Protein AF-A0A923TQL1-F1 (afdb_monomer)

Mean predicted aligned error: 12.41 Å

pLDDT: mean 71.66, std 21.03, range [26.45, 95.62]

Nearest PDB structures (foldseek):
  5ixg-assembly1_A  TM=9.077E-01  e=8.223E-11  Burkholderia cenocepacia PC184
  3hpe-assembly1_B  TM=8.497E-01  e=5.397E-07  Helicobacter pylori
  5w2x-assembly1_A  TM=5.994E-01  e=2.046E-07  Campylobacter jejuni
  5w39-assembly1_A  TM=5.313E-01  e=7.322E-08  Campylobacter jejuni
  1wub-assembly1_A  TM=7.803E-01  e=1.396E-05  Thermus thermophilus

Radius of gyration: 20.15 Å; Cα contacts (8 Å, |Δi|>4): 299; chains: 1; bounding box: 88×35×44 Å

Sequence (168 aa):
MRQTSKQIRAHRERPPTIYIRNLARCATVHDRPESAFTITGIRINTGDAKRTDGARSRDEHLRSDNFFNTAEFPEMVYKSTKFNFKGDDVESIEGTLTLLGVTKPVRLNVTSFKCAPHPCSKKPICGAMADATIKRDDYGMKFGVSGVSVEVKIVLGVEACPEQTQTR

Secondary structure (DSSP, 8-state):
-------------PPPEEEEE---S-----SSTT---EEE------S-TT--SSPPPHHHHHHSTTTT-TTT----EEEEEEEEEETTEEEEEEEEEEETTEEEE-PEEEEEEEEEE-TTT--EEEEEEEEEEEESGGGT--TTTTTS-SEEEEEEEEEEPPP-----

Structure (mmCIF, N/CA/C/O backbone):
data_AF-A0A923TQL1-F1
#
_entry.id   AF-A0A923TQL1-F1
#
loop_
_atom_site.group_PDB
_atom_site.id
_atom_site.type_symbol
_atom_site.label_atom_id
_atom_site.label_alt_id
_atom_site.label_comp_id
_atom_site.label_asym_id
_atom_site.label_entity_id
_atom_site.label_seq_id
_atom_site.pdbx_PDB_ins_code
_atom_site.Cartn_x
_atom_site.Cartn_y
_atom_site.Cartn_z
_atom_site.occupancy
_atom_site.B_iso_or_equiv
_atom_site.auth_seq_id
_atom_site.auth_comp_id
_atom_site.auth_asym_id
_atom_site.auth_atom_id
_atom_site.pdbx_PDB_model_num
ATOM 1 N N . MET A 1 1 ? 52.268 8.970 16.577 1.00 37.16 1 MET A N 1
ATOM 2 C CA . MET A 1 1 ? 51.559 8.948 15.277 1.00 37.16 1 MET A CA 1
ATOM 3 C C . MET A 1 1 ? 50.067 8.845 15.555 1.00 37.16 1 MET A C 1
ATOM 5 O O . MET A 1 1 ? 49.674 7.978 16.321 1.00 37.16 1 MET A O 1
ATOM 9 N N . ARG A 1 2 ? 49.269 9.800 15.063 1.00 33.53 2 ARG A N 1
ATOM 10 C CA . ARG A 1 2 ? 47.851 9.980 15.419 1.00 33.53 2 ARG A CA 1
ATOM 11 C C . ARG A 1 2 ? 46.943 9.112 14.538 1.00 33.53 2 ARG A C 1
ATOM 13 O O . ARG A 1 2 ? 47.060 9.155 13.319 1.00 33.53 2 ARG A O 1
ATOM 20 N N . GLN A 1 3 ? 46.024 8.380 15.165 1.00 38.06 3 GLN A N 1
ATOM 21 C CA . GLN A 1 3 ? 44.862 7.749 14.530 1.00 38.06 3 GLN A CA 1
ATOM 22 C C . GLN A 1 3 ? 43.908 8.828 13.995 1.00 38.06 3 GLN A C 1
ATOM 24 O O . GLN A 1 3 ? 43.584 9.752 14.733 1.00 38.06 3 GLN A O 1
ATOM 29 N N . THR A 1 4 ? 43.396 8.686 12.767 1.00 32.75 4 THR A N 1
ATOM 30 C CA . THR A 1 4 ? 42.079 9.241 12.394 1.00 32.75 4 THR A CA 1
ATOM 31 C C . THR A 1 4 ? 41.363 8.303 11.423 1.00 32.75 4 THR A C 1
ATOM 33 O O . THR A 1 4 ? 41.538 8.328 10.210 1.00 32.75 4 THR A O 1
ATOM 36 N N . SER A 1 5 ? 40.525 7.450 11.998 1.00 36.69 5 SER A N 1
ATOM 37 C CA . SER A 1 5 ? 39.461 6.702 11.340 1.00 36.69 5 SER A CA 1
ATOM 38 C C . SER A 1 5 ? 38.326 7.658 10.957 1.00 36.69 5 SER A C 1
ATOM 40 O O . SER A 1 5 ? 37.526 8.062 11.800 1.00 36.69 5 SER A O 1
ATOM 42 N N . LYS A 1 6 ? 38.243 8.027 9.675 1.00 33.94 6 LYS A N 1
ATOM 43 C CA . LYS A 1 6 ? 37.074 8.704 9.097 1.00 33.94 6 LYS A CA 1
ATOM 44 C C . LYS A 1 6 ? 36.055 7.630 8.712 1.00 33.94 6 LYS A C 1
ATOM 46 O O . LYS A 1 6 ? 36.136 7.039 7.640 1.00 33.94 6 LYS A O 1
ATOM 51 N N . GLN A 1 7 ? 35.125 7.336 9.620 1.00 32.94 7 GLN A N 1
ATOM 52 C CA . GLN A 1 7 ? 33.964 6.509 9.308 1.00 32.94 7 GLN A CA 1
ATOM 53 C C . GLN A 1 7 ? 33.121 7.196 8.230 1.00 32.94 7 GLN A C 1
ATOM 55 O O . GLN A 1 7 ? 32.612 8.302 8.418 1.00 32.94 7 GLN A O 1
ATOM 60 N N . ILE A 1 8 ? 32.977 6.514 7.098 1.00 30.09 8 ILE A N 1
ATOM 61 C CA . ILE A 1 8 ? 32.015 6.839 6.051 1.00 30.09 8 ILE A CA 1
ATOM 62 C C . ILE A 1 8 ? 30.630 6.565 6.639 1.00 30.09 8 ILE A C 1
ATOM 64 O O . ILE A 1 8 ? 30.250 5.428 6.909 1.00 30.09 8 ILE A O 1
ATOM 68 N N . ARG A 1 9 ? 29.904 7.647 6.911 1.00 26.45 9 ARG A N 1
ATOM 69 C CA . ARG A 1 9 ? 28.531 7.638 7.408 1.00 26.45 9 ARG A CA 1
ATOM 70 C C . ARG A 1 9 ? 27.651 7.007 6.326 1.00 26.45 9 ARG A C 1
ATOM 72 O O . ARG A 1 9 ? 27.414 7.624 5.292 1.00 26.45 9 ARG A O 1
ATOM 79 N N . ALA A 1 10 ? 27.192 5.778 6.551 1.00 27.50 10 ALA A N 1
ATOM 80 C CA . ALA A 1 10 ? 26.203 5.130 5.701 1.00 27.50 10 ALA A CA 1
ATOM 81 C C . ALA A 1 10 ? 24.914 5.968 5.708 1.00 27.50 10 ALA A C 1
ATOM 83 O O . ALA A 1 10 ? 24.167 5.981 6.690 1.00 27.50 10 ALA A O 1
ATOM 84 N N . HIS A 1 11 ? 24.657 6.691 4.618 1.00 30.11 11 HIS A N 1
ATOM 85 C CA . HIS A 1 11 ? 23.321 7.174 4.305 1.00 30.11 11 HIS A CA 1
ATOM 86 C C . HIS A 1 11 ? 22.447 5.936 4.068 1.00 30.11 11 HIS A C 1
ATOM 88 O O . HIS A 1 11 ? 22.463 5.353 2.992 1.00 30.11 11 HIS A O 1
ATOM 94 N N . ARG A 1 12 ? 21.709 5.495 5.096 1.00 31.28 12 ARG A N 1
ATOM 95 C CA . ARG A 1 12 ? 20.554 4.608 4.906 1.00 31.28 12 ARG A CA 1
ATOM 96 C C . ARG A 1 12 ? 19.544 5.385 4.067 1.00 31.28 12 ARG A C 1
ATOM 98 O O . ARG A 1 12 ? 18.819 6.228 4.599 1.00 31.28 12 ARG A O 1
ATOM 105 N N . GLU A 1 13 ? 19.546 5.147 2.763 1.00 34.19 13 GLU A N 1
ATOM 106 C CA . GLU A 1 13 ? 18.477 5.576 1.871 1.00 34.19 13 GLU A CA 1
ATOM 107 C C . GLU A 1 13 ? 17.162 5.040 2.442 1.00 34.19 13 GLU A C 1
ATOM 109 O O . GLU A 1 13 ? 16.976 3.835 2.609 1.00 34.19 13 GLU A O 1
ATOM 114 N N . ARG A 1 14 ? 16.268 5.945 2.852 1.00 40.22 14 ARG A N 1
ATOM 115 C CA . ARG A 1 14 ? 14.921 5.546 3.261 1.00 40.22 14 ARG A CA 1
ATOM 116 C C . ARG A 1 14 ? 14.234 4.977 2.017 1.00 40.22 14 ARG A C 1
ATOM 118 O O . ARG A 1 14 ? 14.317 5.624 0.971 1.00 40.22 14 ARG A O 1
ATOM 125 N N . PRO A 1 15 ? 13.563 3.816 2.104 1.00 36.41 15 PRO A N 1
ATOM 126 C CA . PRO A 1 15 ? 12.881 3.253 0.950 1.00 36.41 15 PRO A CA 1
ATOM 127 C C . PRO A 1 15 ? 11.882 4.276 0.391 1.00 36.41 15 PRO A C 1
ATOM 129 O O . PRO A 1 15 ? 11.255 5.012 1.171 1.00 36.41 15 PRO A O 1
ATOM 132 N N . PRO A 1 16 ? 11.724 4.356 -0.943 1.00 45.47 16 PRO A N 1
ATOM 133 C CA . PRO A 1 16 ? 10.728 5.231 -1.544 1.00 45.47 16 PRO A CA 1
ATOM 134 C C . PRO A 1 16 ? 9.359 4.910 -0.932 1.00 45.47 16 PRO A C 1
ATOM 136 O O . PRO A 1 16 ? 8.939 3.754 -0.882 1.00 45.47 16 PRO A O 1
ATOM 139 N N . THR A 1 17 ? 8.703 5.939 -0.392 1.00 42.94 17 THR A N 1
ATOM 140 C CA . THR A 1 17 ? 7.413 5.805 0.293 1.00 42.94 17 THR A CA 1
ATOM 141 C C . THR A 1 17 ? 6.295 6.200 -0.658 1.00 42.94 17 THR A C 1
ATOM 143 O O . THR A 1 17 ? 6.259 7.338 -1.125 1.00 42.94 17 THR A O 1
ATOM 146 N N . ILE A 1 18 ? 5.380 5.274 -0.935 1.00 49.72 18 ILE A N 1
ATOM 147 C CA . ILE A 1 18 ? 4.160 5.554 -1.696 1.00 49.72 18 ILE A CA 1
ATOM 148 C C . ILE A 1 18 ? 3.061 5.898 -0.696 1.00 49.72 18 ILE A C 1
ATOM 150 O O . ILE A 1 18 ? 2.749 5.103 0.191 1.00 49.72 18 ILE A O 1
ATOM 154 N N . TYR A 1 19 ? 2.476 7.084 -0.851 1.00 44.66 19 TYR A N 1
ATOM 155 C CA . TYR A 1 19 ? 1.337 7.523 -0.053 1.00 44.66 19 TYR A CA 1
ATOM 156 C C . TYR A 1 19 ? 0.036 7.240 -0.791 1.00 44.66 19 TYR A C 1
ATOM 158 O O . TYR A 1 19 ? -0.277 7.893 -1.787 1.00 44.66 19 TYR A O 1
ATOM 166 N N . ILE A 1 20 ? -0.761 6.322 -0.254 1.00 46.44 20 ILE A N 1
ATOM 167 C CA . ILE A 1 20 ? -2.130 6.099 -0.707 1.00 46.44 20 ILE A CA 1
ATOM 168 C C . ILE A 1 20 ? -3.043 6.826 0.280 1.00 46.44 20 ILE A C 1
ATOM 170 O O . ILE A 1 20 ? -3.307 6.349 1.384 1.00 46.44 20 ILE A O 1
ATOM 174 N N . ARG A 1 21 ? -3.494 8.027 -0.101 1.00 43.88 21 ARG A N 1
ATOM 175 C CA . ARG A 1 21 ? -4.592 8.715 0.590 1.00 43.88 21 ARG A CA 1
ATOM 176 C C . ARG A 1 21 ? -5.878 8.422 -0.154 1.00 43.88 21 ARG A C 1
ATOM 178 O O . ARG A 1 21 ? -6.068 8.923 -1.266 1.00 43.88 21 ARG A O 1
ATOM 185 N N . ASN A 1 22 ? -6.752 7.639 0.464 1.00 40.53 22 ASN A N 1
ATOM 186 C CA . ASN A 1 22 ? -8.104 7.516 -0.037 1.00 40.53 22 ASN A CA 1
ATOM 187 C C . ASN A 1 22 ? -8.879 8.789 0.351 1.00 40.53 22 ASN A C 1
ATOM 189 O O . ASN A 1 22 ? -9.061 9.063 1.530 1.00 40.53 22 ASN A O 1
ATOM 193 N N . LEU A 1 23 ? -9.285 9.589 -0.641 1.00 40.84 23 LEU A N 1
ATOM 194 C CA . LEU A 1 23 ? -10.226 10.709 -0.462 1.00 40.84 23 LEU A CA 1
ATOM 195 C C . LEU A 1 23 ? -11.672 10.271 -0.767 1.00 40.84 23 LEU A C 1
ATOM 197 O O . LEU A 1 23 ? -12.504 11.097 -1.145 1.00 40.84 23 LEU A O 1
ATOM 201 N N . ALA A 1 24 ? -11.973 8.972 -0.688 1.00 34.00 24 ALA A N 1
ATOM 202 C CA . ALA A 1 24 ? -13.317 8.477 -0.935 1.00 34.00 24 ALA A CA 1
ATOM 203 C C . ALA A 1 24 ? -14.295 8.971 0.138 1.00 34.00 24 ALA A C 1
ATOM 205 O O . ALA A 1 24 ? -14.032 8.932 1.339 1.00 34.00 24 ALA A O 1
ATOM 206 N N . ARG A 1 25 ? -15.461 9.407 -0.344 1.00 38.59 25 ARG A N 1
ATOM 207 C CA . ARG A 1 25 ? -16.679 9.593 0.443 1.00 38.59 25 ARG A CA 1
ATOM 208 C C . ARG A 1 25 ? -16.957 8.344 1.283 1.00 38.59 25 ARG A C 1
ATOM 210 O O . ARG A 1 25 ? -16.840 7.241 0.762 1.00 38.59 25 ARG A O 1
ATOM 217 N N . CYS A 1 26 ? -17.353 8.581 2.537 1.00 40.75 26 CYS A N 1
ATOM 218 C CA . CYS A 1 26 ? -17.887 7.646 3.532 1.00 40.75 26 CYS A CA 1
ATOM 219 C C . CYS A 1 26 ? -17.936 6.179 3.076 1.00 40.75 26 CYS A C 1
ATOM 221 O O . CYS A 1 26 ? -18.927 5.747 2.492 1.00 40.75 26 CYS A O 1
ATOM 223 N N . ALA A 1 27 ? -16.892 5.409 3.383 1.00 37.88 27 ALA A N 1
ATOM 224 C CA . ALA A 1 27 ? -17.014 3.959 3.373 1.00 37.88 27 ALA A CA 1
ATOM 225 C C . ALA A 1 27 ? -17.983 3.561 4.500 1.00 37.88 27 ALA A C 1
ATOM 227 O O . ALA A 1 27 ? -17.737 3.865 5.666 1.00 37.88 27 ALA A O 1
ATOM 228 N N . THR A 1 28 ? -19.106 2.939 4.151 1.00 35.97 28 THR A N 1
ATOM 229 C CA . THR A 1 28 ? -20.062 2.367 5.105 1.00 35.97 28 THR A CA 1
ATOM 230 C C . THR A 1 28 ? -19.423 1.146 5.763 1.00 35.97 28 THR A C 1
ATOM 232 O O . THR A 1 28 ? -19.289 0.097 5.130 1.00 35.97 28 THR A O 1
ATOM 235 N N . VAL A 1 29 ? -18.981 1.290 7.014 1.00 38.28 29 VAL A N 1
ATOM 236 C CA . VAL A 1 29 ? -18.526 0.167 7.843 1.00 38.28 29 VAL A CA 1
ATOM 237 C C . VAL A 1 29 ? -19.775 -0.496 8.409 1.00 38.28 29 VAL A C 1
ATOM 239 O O . VAL A 1 29 ? -20.335 -0.029 9.393 1.00 38.28 29 VAL A O 1
ATOM 242 N N . HIS A 1 30 ? -20.248 -1.537 7.731 1.00 34.84 30 HIS A N 1
ATOM 243 C CA . HIS A 1 30 ? -21.373 -2.329 8.210 1.00 34.84 30 HIS A CA 1
ATOM 244 C C . HIS A 1 30 ? -20.934 -3.138 9.439 1.00 34.84 30 HIS A C 1
ATOM 246 O O . HIS A 1 30 ? -19.864 -3.749 9.424 1.00 34.84 30 HIS A O 1
ATOM 252 N N . ASP A 1 31 ? -21.774 -3.140 10.471 1.00 33.12 31 ASP A N 1
ATOM 253 C CA . ASP A 1 31 ? -21.588 -3.760 11.789 1.00 33.12 31 ASP A CA 1
ATOM 254 C C . ASP A 1 31 ? -21.587 -5.306 11.715 1.00 33.12 31 ASP A C 1
ATOM 256 O O . ASP A 1 31 ? -22.496 -6.001 12.170 1.00 33.12 31 ASP A O 1
ATOM 260 N N . ARG A 1 32 ? -20.572 -5.871 11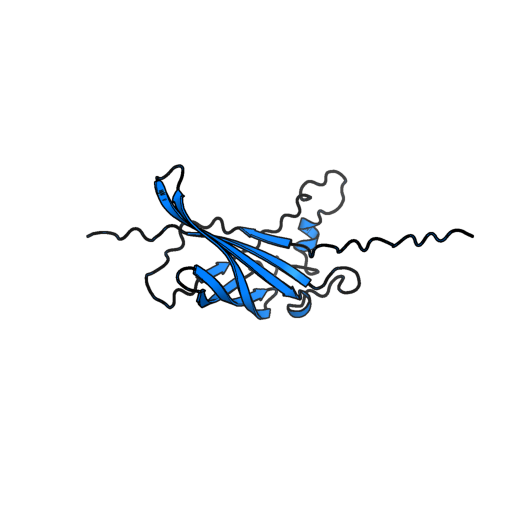.052 1.00 36.50 32 ARG A N 1
ATOM 261 C CA . ARG A 1 32 ? -20.252 -7.302 11.059 1.00 36.50 32 ARG A CA 1
ATOM 262 C C . ARG A 1 32 ? -18.779 -7.472 11.427 1.00 36.50 32 ARG A C 1
ATOM 264 O O . ARG A 1 32 ? -17.945 -6.800 10.823 1.00 36.50 32 ARG A O 1
ATOM 271 N N . PRO A 1 33 ? -18.412 -8.432 12.293 1.00 37.56 33 PRO A N 1
ATOM 272 C CA . PRO A 1 33 ? -17.013 -8.748 12.611 1.00 37.56 33 PRO A CA 1
ATOM 273 C C . PRO A 1 33 ? -16.191 -9.306 11.418 1.00 37.56 33 PRO A C 1
ATOM 275 O O . PRO A 1 33 ? -15.054 -9.730 11.596 1.00 37.56 33 PRO A O 1
ATOM 278 N N . GLU A 1 34 ? -16.734 -9.257 10.195 1.00 42.84 34 GLU A N 1
ATOM 279 C CA . GLU A 1 34 ? -16.112 -9.637 8.919 1.00 42.84 34 GLU A CA 1
ATOM 280 C C . GLU A 1 34 ? -16.088 -8.471 7.903 1.00 42.84 34 GLU A C 1
ATOM 282 O O . GLU A 1 34 ? -16.249 -8.677 6.700 1.00 42.84 34 GLU A O 1
ATOM 287 N N . SER A 1 35 ? -15.942 -7.217 8.344 1.00 51.94 35 SER A N 1
ATOM 288 C CA . SER A 1 35 ? -15.941 -6.054 7.442 1.00 51.94 35 SER A CA 1
ATOM 289 C C . SER A 1 35 ? -14.642 -5.953 6.621 1.00 51.94 35 SER A C 1
ATOM 291 O O . SER A 1 35 ? -13.792 -5.092 6.860 1.00 51.94 35 SER A O 1
ATOM 293 N N . ALA A 1 36 ? -14.467 -6.849 5.648 1.00 61.78 36 ALA A N 1
ATOM 294 C CA . ALA A 1 36 ? -13.455 -6.726 4.609 1.00 61.78 36 ALA A CA 1
ATOM 295 C C . ALA A 1 36 ? -13.661 -5.396 3.867 1.00 61.78 36 ALA A C 1
ATOM 297 O O . ALA A 1 36 ? -14.727 -5.144 3.305 1.00 61.78 36 ALA A O 1
ATOM 298 N N . PHE A 1 37 ? -12.649 -4.531 3.861 1.00 71.50 37 PHE A N 1
ATOM 299 C CA . PHE A 1 37 ? -12.646 -3.320 3.051 1.00 71.50 37 PHE A CA 1
ATOM 300 C C . PHE A 1 37 ? -11.761 -3.535 1.831 1.00 71.50 37 PHE A C 1
ATOM 302 O O . PHE A 1 37 ? -10.758 -4.253 1.869 1.00 71.50 37 PHE A O 1
ATOM 309 N N . THR A 1 38 ? -12.133 -2.876 0.739 1.00 77.44 38 THR A N 1
ATOM 310 C CA . THR A 1 38 ? -11.319 -2.831 -0.470 1.00 77.44 38 THR A CA 1
ATOM 311 C C . THR A 1 38 ? -10.872 -1.400 -0.706 1.00 77.44 38 THR A C 1
ATOM 313 O O . THR A 1 38 ? -11.696 -0.488 -0.733 1.00 77.44 38 THR A O 1
ATOM 316 N N . ILE A 1 39 ? -9.569 -1.199 -0.872 1.00 73.88 39 ILE A N 1
ATOM 317 C CA . ILE A 1 39 ? -9.003 0.082 -1.297 1.00 73.88 39 ILE A CA 1
ATOM 318 C C . ILE A 1 39 ? -8.576 -0.071 -2.737 1.00 73.88 39 ILE A C 1
ATOM 320 O O . ILE A 1 39 ? -7.777 -0.953 -3.046 1.00 73.88 39 ILE A O 1
ATOM 324 N N . THR A 1 40 ? -9.110 0.794 -3.591 1.00 77.12 40 THR A N 1
ATOM 325 C CA . THR A 1 40 ? -8.754 0.876 -5.001 1.00 77.12 40 THR A CA 1
ATOM 326 C C . THR A 1 40 ? -8.186 2.253 -5.315 1.00 77.12 40 THR A C 1
ATOM 328 O O . THR A 1 40 ? -8.633 3.276 -4.790 1.00 77.12 40 THR A O 1
ATOM 331 N N . GLY A 1 41 ? -7.183 2.275 -6.186 1.00 68.25 41 GLY A N 1
ATOM 332 C CA . GLY A 1 41 ? -6.723 3.492 -6.843 1.00 68.25 41 GLY A CA 1
ATOM 333 C C . GLY A 1 41 ? -5.215 3.688 -6.795 1.00 68.25 41 GLY A C 1
ATOM 334 O O . GLY A 1 41 ? -4.513 3.199 -5.912 1.00 68.25 41 GLY A O 1
ATOM 335 N N . ILE A 1 42 ? -4.722 4.447 -7.770 1.00 64.88 42 ILE A N 1
ATOM 336 C CA . ILE A 1 42 ? -3.314 4.807 -7.900 1.00 64.88 42 ILE A CA 1
ATOM 337 C C . ILE A 1 42 ? -3.227 6.330 -7.969 1.00 64.88 42 ILE A C 1
ATOM 339 O O . ILE A 1 42 ? -3.717 6.963 -8.902 1.00 64.88 42 ILE A O 1
ATOM 343 N N . ARG A 1 43 ? -2.582 6.941 -6.971 1.00 69.00 43 ARG A N 1
ATOM 344 C CA . ARG A 1 43 ? -2.151 8.341 -7.037 1.00 69.00 43 ARG A CA 1
ATOM 345 C C . ARG A 1 43 ? -0.636 8.388 -6.959 1.00 69.00 43 ARG A C 1
ATOM 347 O O . ARG A 1 43 ? -0.058 8.148 -5.907 1.00 69.00 43 ARG A O 1
ATOM 354 N N . ILE A 1 44 ? -0.014 8.708 -8.088 1.00 69.00 44 ILE A N 1
ATOM 355 C CA . ILE A 1 44 ? 1.431 8.902 -8.197 1.00 69.00 44 ILE A CA 1
ATOM 356 C C . ILE A 1 44 ? 1.690 10.405 -8.206 1.00 69.00 44 ILE A C 1
ATOM 358 O O . ILE A 1 44 ? 1.224 11.108 -9.109 1.00 69.00 44 ILE A O 1
ATOM 362 N N . ASN A 1 45 ? 2.375 10.877 -7.169 1.00 72.88 45 ASN A N 1
ATOM 363 C CA . ASN A 1 45 ? 2.830 12.254 -7.053 1.00 72.88 45 ASN A CA 1
ATOM 364 C C . ASN A 1 45 ? 4.171 12.282 -6.317 1.00 72.88 45 ASN A C 1
ATOM 366 O O . ASN A 1 45 ? 4.226 12.051 -5.107 1.00 72.88 45 ASN A O 1
ATOM 370 N N . THR A 1 46 ? 5.243 12.568 -7.047 1.00 66.69 46 THR A N 1
ATOM 371 C CA . THR A 1 46 ? 6.592 12.740 -6.504 1.00 66.69 46 THR A CA 1
ATOM 372 C C . THR A 1 46 ? 7.000 14.201 -6.338 1.00 66.69 46 THR A C 1
ATOM 374 O O . THR A 1 46 ? 8.135 14.475 -5.954 1.00 66.69 46 THR A O 1
ATOM 377 N N . GLY A 1 47 ? 6.073 15.139 -6.554 1.00 69.12 47 GLY A N 1
ATOM 378 C CA . GLY A 1 47 ? 6.282 16.581 -6.395 1.00 69.12 47 GLY A CA 1
ATOM 379 C C . GLY A 1 47 ? 6.996 17.250 -7.571 1.00 69.12 47 GLY A C 1
ATOM 380 O O . GLY A 1 47 ? 7.182 18.463 -7.558 1.00 69.12 47 GLY A O 1
ATOM 381 N N . ASP A 1 48 ? 7.362 16.489 -8.601 1.00 69.62 48 ASP A N 1
ATOM 382 C CA . ASP A 1 48 ? 8.104 16.944 -9.777 1.00 69.62 48 ASP A CA 1
ATOM 383 C C . ASP A 1 48 ? 7.267 16.912 -11.068 1.00 69.6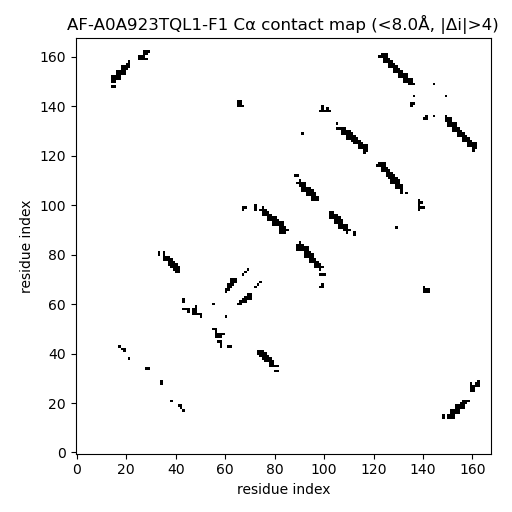2 48 ASP A C 1
ATOM 385 O O . ASP A 1 48 ? 7.794 17.113 -12.156 1.00 69.62 48 ASP A O 1
ATOM 389 N N . ALA A 1 49 ? 5.944 16.749 -10.973 1.00 62.78 49 ALA A N 1
ATOM 390 C CA . ALA A 1 49 ? 5.036 16.864 -12.120 1.00 62.78 49 ALA A CA 1
ATOM 391 C C . ALA A 1 49 ? 5.119 18.227 -12.850 1.00 62.78 49 ALA A C 1
ATOM 393 O O . ALA A 1 49 ? 4.628 18.360 -13.966 1.00 62.78 49 ALA A O 1
ATOM 394 N N . LYS A 1 50 ? 5.731 19.251 -12.231 1.00 59.91 50 LYS A N 1
ATOM 395 C CA . LYS A 1 50 ? 5.937 20.602 -12.783 1.00 59.91 50 LYS A CA 1
ATOM 396 C C . LYS A 1 50 ? 7.402 20.896 -13.148 1.00 59.91 50 LYS A C 1
ATOM 398 O O . LYS A 1 50 ? 7.895 21.988 -12.871 1.00 59.91 50 LYS A O 1
ATOM 403 N N . ARG A 1 51 ? 8.132 19.956 -13.753 1.00 58.94 51 ARG A N 1
ATOM 404 C CA . ARG A 1 51 ? 9.449 20.292 -14.320 1.00 58.94 51 ARG A CA 1
ATOM 405 C C . ARG A 1 51 ? 9.278 21.211 -15.534 1.00 58.94 51 ARG A C 1
ATOM 407 O O . ARG A 1 51 ? 8.654 20.839 -16.519 1.00 58.94 51 ARG A O 1
ATOM 414 N N . THR A 1 52 ? 9.818 22.425 -15.451 1.00 61.19 52 THR A N 1
ATOM 415 C CA . THR A 1 52 ? 9.820 23.419 -16.541 1.00 61.19 52 THR A CA 1
ATOM 416 C C . THR A 1 52 ? 11.081 23.344 -17.408 1.00 61.19 52 THR A C 1
ATOM 418 O O . THR A 1 52 ? 11.218 24.119 -18.346 1.00 61.19 52 THR A O 1
ATOM 421 N N . ASP A 1 53 ? 12.013 22.439 -17.086 1.00 67.88 53 ASP A N 1
ATOM 422 C CA . ASP A 1 53 ? 13.327 22.277 -17.729 1.00 67.88 53 ASP A CA 1
ATOM 423 C C . ASP A 1 53 ? 13.315 21.317 -18.938 1.00 67.88 53 ASP A C 1
ATOM 425 O O . ASP A 1 53 ? 14.361 21.039 -19.517 1.00 67.88 53 ASP A O 1
ATOM 429 N N . GLY A 1 54 ? 12.139 20.817 -19.339 1.00 58.50 54 GLY A N 1
ATOM 430 C CA . GLY A 1 54 ? 11.964 19.933 -20.497 1.00 58.50 54 GLY A CA 1
ATOM 431 C C . GLY A 1 54 ? 12.299 18.457 -20.247 1.00 58.50 54 GLY A C 1
ATOM 432 O O . GLY A 1 54 ? 12.092 17.634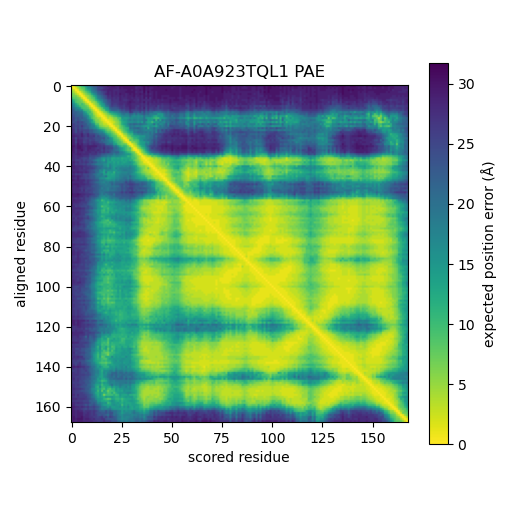 -21.139 1.00 58.50 54 GLY A O 1
ATOM 433 N N . ALA A 1 55 ? 12.772 18.085 -19.051 1.00 60.47 55 ALA A N 1
ATOM 434 C CA . ALA A 1 55 ? 12.939 16.683 -18.677 1.00 60.47 55 ALA A CA 1
ATOM 435 C C . ALA A 1 55 ? 11.575 16.029 -18.385 1.00 60.47 55 ALA A C 1
ATOM 437 O O . ALA A 1 55 ? 10.718 16.640 -17.742 1.00 60.47 55 ALA A O 1
ATOM 438 N N . ARG A 1 56 ? 11.381 14.766 -18.806 1.00 68.38 56 ARG A N 1
ATOM 439 C CA . ARG A 1 56 ? 10.191 13.989 -18.411 1.00 68.38 56 ARG A CA 1
ATOM 440 C C . ARG A 1 56 ? 10.101 13.937 -16.890 1.00 68.38 56 ARG A C 1
ATOM 442 O O . ARG A 1 56 ? 11.093 13.652 -16.215 1.00 68.38 56 ARG A O 1
ATOM 449 N N . SER A 1 57 ? 8.911 14.204 -16.358 1.00 81.19 57 SER A N 1
ATOM 450 C CA . SER A 1 57 ? 8.687 14.116 -14.914 1.00 81.19 57 SER A CA 1
ATOM 451 C C . SER A 1 57 ? 8.873 12.671 -14.446 1.00 81.19 57 SER A C 1
ATOM 453 O O . SER A 1 57 ? 8.529 11.719 -15.154 1.00 81.19 57 SER A O 1
ATOM 455 N N . ARG A 1 58 ? 9.393 12.478 -13.233 1.00 81.31 58 ARG A N 1
ATOM 456 C CA . ARG A 1 58 ? 9.476 11.150 -12.616 1.00 81.31 58 ARG A CA 1
ATOM 457 C C . ARG A 1 58 ? 8.092 10.532 -12.478 1.00 81.31 58 ARG A C 1
ATOM 459 O O . ARG A 1 58 ? 7.940 9.333 -12.666 1.00 81.31 58 ARG A O 1
ATOM 466 N N . ASP A 1 59 ? 7.087 11.357 -12.223 1.00 81.94 59 ASP A N 1
ATOM 467 C CA . ASP A 1 59 ? 5.677 10.986 -12.232 1.00 81.94 59 ASP A CA 1
ATOM 468 C C . ASP A 1 59 ? 5.224 10.340 -13.555 1.00 81.94 59 ASP A C 1
ATOM 470 O O . ASP A 1 59 ? 4.483 9.354 -13.536 1.00 81.94 59 ASP A O 1
ATOM 474 N N . GLU A 1 60 ? 5.653 10.863 -14.703 1.00 84.50 60 GLU A N 1
ATOM 475 C CA . GLU A 1 60 ? 5.378 10.269 -16.017 1.00 84.50 60 GLU A CA 1
ATOM 476 C C . GLU A 1 60 ? 6.111 8.932 -16.178 1.00 84.50 60 GLU A C 1
ATOM 478 O O . GLU A 1 60 ? 5.514 7.938 -16.589 1.00 84.50 60 GLU A O 1
ATOM 483 N N . HIS A 1 61 ? 7.381 8.864 -15.769 1.00 86.12 61 HIS A N 1
ATOM 484 C CA . HIS A 1 61 ? 8.154 7.622 -15.845 1.00 86.12 61 HIS A CA 1
ATOM 485 C C . HIS A 1 61 ? 7.575 6.526 -14.943 1.00 86.12 61 HIS A C 1
ATOM 487 O O . HIS A 1 61 ? 7.449 5.382 -15.373 1.00 86.12 61 HIS A O 1
ATOM 493 N N . LEU A 1 62 ? 7.130 6.868 -13.733 1.00 86.44 62 LEU A N 1
ATOM 494 C CA . LEU A 1 62 ? 6.476 5.938 -12.810 1.00 86.44 62 LEU A CA 1
ATOM 495 C C . LEU A 1 62 ? 5.160 5.376 -13.372 1.00 86.44 62 LEU A C 1
ATOM 497 O O . LEU A 1 62 ? 4.787 4.256 -13.036 1.00 86.44 62 LEU A O 1
ATOM 501 N N . ARG A 1 63 ? 4.461 6.111 -14.243 1.00 87.94 63 ARG A N 1
ATOM 502 C CA . ARG A 1 63 ? 3.237 5.630 -14.909 1.00 87.94 63 ARG A CA 1
ATOM 503 C C . ARG A 1 63 ? 3.509 4.667 -16.069 1.00 87.94 63 ARG A C 1
ATOM 505 O O . ARG A 1 63 ? 2.602 3.929 -16.448 1.00 87.94 63 ARG A O 1
ATOM 512 N N . SER A 1 64 ? 4.727 4.661 -16.613 1.00 90.25 64 SER A N 1
ATOM 513 C CA . SER A 1 64 ? 5.109 3.801 -17.741 1.00 90.25 64 SER A CA 1
ATOM 514 C C . SER A 1 64 ? 5.134 2.307 -17.390 1.00 90.25 64 SER A C 1
ATOM 516 O O . SER A 1 64 ? 5.105 1.916 -16.219 1.00 90.25 64 SER A O 1
ATOM 518 N N . ASP A 1 65 ? 5.237 1.483 -18.431 1.00 90.44 65 ASP A N 1
ATOM 519 C CA . ASP A 1 65 ? 5.427 0.027 -18.393 1.00 90.44 65 ASP A CA 1
ATOM 520 C C . ASP A 1 65 ? 6.640 -0.435 -17.565 1.00 90.44 65 ASP A C 1
ATOM 522 O O . ASP A 1 65 ? 6.643 -1.535 -17.019 1.00 90.44 65 ASP A O 1
ATOM 526 N N . ASN A 1 66 ? 7.642 0.427 -17.389 1.00 87.69 66 ASN A N 1
ATOM 527 C CA . ASN A 1 66 ? 8.795 0.157 -16.529 1.00 87.69 66 ASN A CA 1
ATOM 528 C C . ASN A 1 66 ? 8.440 0.076 -15.031 1.00 87.69 66 ASN A C 1
ATOM 530 O O . ASN A 1 66 ? 9.196 -0.513 -14.253 1.00 87.69 66 ASN A O 1
ATOM 534 N N . PHE A 1 67 ? 7.327 0.690 -14.612 1.00 88.75 67 PHE A N 1
ATOM 535 C CA . PHE A 1 67 ? 6.930 0.817 -13.210 1.00 88.75 67 PHE A CA 1
ATOM 536 C C . PHE A 1 67 ? 5.483 0.375 -12.983 1.00 88.75 67 PHE A C 1
ATOM 538 O O . PHE A 1 67 ? 5.229 -0.822 -12.933 1.00 88.75 67 PHE A O 1
ATOM 545 N N . PHE A 1 68 ? 4.545 1.306 -12.773 1.00 87.81 68 PHE A N 1
ATOM 546 C CA . PHE A 1 68 ? 3.166 0.975 -12.403 1.00 87.81 68 PHE A CA 1
ATOM 547 C C . PHE A 1 68 ? 2.298 0.579 -13.596 1.00 87.81 68 PHE A C 1
ATOM 549 O O . PHE A 1 68 ? 1.194 0.098 -13.362 1.00 87.81 68 PHE A O 1
ATOM 556 N N . ASN A 1 69 ? 2.779 0.783 -14.831 1.00 90.38 69 ASN A N 1
ATOM 557 C CA . ASN A 1 69 ? 2.064 0.488 -16.071 1.00 90.38 69 ASN A CA 1
ATOM 558 C C . ASN A 1 69 ? 0.582 0.887 -15.974 1.00 90.38 69 ASN A C 1
ATOM 560 O O . ASN A 1 69 ? -0.322 0.069 -16.131 1.00 90.38 69 ASN A O 1
ATOM 564 N N . THR A 1 70 ? 0.321 2.157 -15.651 1.00 88.19 70 THR A N 1
ATOM 565 C CA . THR A 1 70 ? -1.042 2.611 -15.328 1.00 88.19 70 THR A CA 1
ATOM 566 C C . THR A 1 70 ? -1.983 2.583 -16.532 1.00 88.19 70 THR A C 1
ATOM 568 O O . THR A 1 70 ? -3.184 2.767 -16.363 1.00 88.19 70 THR A O 1
ATOM 571 N N . ALA A 1 71 ? -1.444 2.398 -17.742 1.00 88.50 71 ALA A N 1
ATOM 572 C CA . ALA A 1 71 ? -2.224 2.210 -18.960 1.00 88.50 71 ALA A CA 1
ATOM 573 C C . ALA A 1 71 ? -2.917 0.836 -18.993 1.00 88.50 71 ALA A C 1
ATOM 575 O O . ALA A 1 71 ? -4.073 0.755 -19.395 1.00 88.50 71 ALA A O 1
ATOM 576 N N . GLU A 1 72 ? -2.236 -0.222 -18.546 1.00 90.19 72 GLU A N 1
ATOM 577 C CA . GLU A 1 72 ? -2.774 -1.589 -18.503 1.00 90.19 72 GLU A CA 1
ATOM 578 C C . GLU A 1 72 ? -3.357 -1.940 -17.127 1.00 90.19 72 GLU A C 1
ATOM 580 O O . GLU A 1 72 ? -4.388 -2.603 -17.026 1.00 90.19 72 GLU A O 1
ATOM 585 N N . PHE A 1 73 ? -2.734 -1.437 -16.058 1.00 90.19 73 PHE A N 1
ATOM 586 C CA . PHE A 1 73 ? -3.123 -1.665 -14.668 1.00 90.19 73 PHE A CA 1
ATOM 587 C C . PHE A 1 73 ? -3.483 -0.330 -13.997 1.00 90.19 73 PHE A C 1
ATOM 589 O O . PHE A 1 73 ? -2.704 0.204 -13.201 1.00 90.19 73 PHE A O 1
ATOM 596 N N . PRO A 1 74 ? -4.660 0.249 -14.303 1.00 87.62 74 PRO A N 1
ATOM 597 C CA . PRO A 1 74 ? -5.059 1.557 -13.776 1.00 87.62 74 PRO A CA 1
ATOM 598 C C . PRO A 1 74 ? -5.325 1.541 -12.263 1.00 87.62 74 PRO A C 1
ATOM 600 O O . PRO A 1 74 ? -5.367 2.597 -11.626 1.00 87.62 74 PRO A O 1
ATOM 603 N N . GLU A 1 75 ? -5.493 0.353 -11.677 1.00 84.94 75 GLU A N 1
ATOM 604 C CA . GLU A 1 75 ? -5.840 0.170 -10.274 1.00 84.94 75 GLU A CA 1
ATOM 605 C C . GLU A 1 75 ? -4.835 -0.713 -9.531 1.00 84.94 75 GLU A C 1
ATOM 607 O O . GLU A 1 75 ? -4.405 -1.765 -10.001 1.00 84.94 75 GLU A O 1
ATOM 612 N N . MET A 1 76 ? -4.516 -0.285 -8.312 1.00 85.94 76 MET A N 1
ATOM 613 C CA . MET A 1 76 ? -3.912 -1.104 -7.270 1.00 85.94 76 MET A CA 1
ATOM 614 C C . MET A 1 76 ? -5.011 -1.408 -6.261 1.00 85.94 76 MET A C 1
ATOM 616 O O . MET A 1 76 ? -5.752 -0.499 -5.874 1.00 85.94 76 MET A O 1
ATOM 620 N N . VAL A 1 77 ? -5.128 -2.671 -5.858 1.00 88.62 77 VAL A N 1
ATOM 621 C CA . VAL A 1 77 ? -6.249 -3.133 -5.035 1.00 88.62 77 VAL A CA 1
ATOM 622 C C . VAL A 1 77 ? -5.730 -3.809 -3.780 1.00 88.62 77 VAL A C 1
ATOM 624 O O . VAL A 1 77 ? -5.039 -4.819 -3.871 1.00 88.62 77 VAL A O 1
ATOM 627 N N . TYR A 1 78 ? -6.097 -3.295 -2.610 1.00 89.19 78 TYR A N 1
ATOM 628 C CA . TYR A 1 78 ? -5.895 -3.991 -1.341 1.00 89.19 78 TYR A CA 1
ATOM 629 C C . TYR A 1 78 ? -7.234 -4.488 -0.804 1.00 89.19 78 TYR A C 1
ATOM 631 O O . TYR A 1 78 ? -8.142 -3.681 -0.611 1.00 89.19 78 TYR A O 1
ATOM 639 N N . LYS A 1 79 ? -7.357 -5.793 -0.549 1.00 89.31 79 LYS A N 1
ATOM 640 C CA . LYS A 1 79 ? -8.539 -6.414 0.068 1.00 89.31 79 LYS A CA 1
ATOM 641 C C . LYS A 1 79 ? -8.176 -6.922 1.454 1.00 89.31 79 LYS A C 1
ATOM 643 O O . LYS A 1 79 ? -7.349 -7.830 1.550 1.00 89.31 79 LYS A O 1
ATOM 648 N N . SER A 1 80 ? -8.775 -6.364 2.505 1.00 87.12 80 SER A N 1
ATOM 649 C CA . SER A 1 80 ? -8.575 -6.890 3.857 1.00 87.12 80 SER A CA 1
ATOM 650 C C . SER A 1 80 ? -9.339 -8.197 4.058 1.00 87.12 80 SER A C 1
ATOM 652 O O . SER A 1 80 ? -10.397 -8.421 3.474 1.00 87.12 80 SER A O 1
ATOM 654 N N . THR A 1 81 ? -8.776 -9.078 4.876 1.00 85.75 81 THR A N 1
ATOM 655 C CA . THR A 1 81 ? -9.347 -10.390 5.199 1.00 85.75 81 THR A CA 1
ATOM 656 C C . THR A 1 81 ? -9.530 -10.579 6.695 1.00 85.75 81 THR A C 1
ATOM 658 O O . THR A 1 81 ? -10.461 -11.260 7.107 1.00 85.75 81 THR A O 1
ATOM 661 N N . LYS A 1 82 ? -8.651 -10.002 7.525 1.00 84.88 82 LYS A N 1
ATOM 662 C CA . LYS A 1 82 ? -8.728 -10.148 8.982 1.00 84.88 82 LYS A CA 1
ATOM 663 C C . LYS A 1 82 ? -8.119 -8.953 9.698 1.00 84.88 82 LYS A C 1
ATOM 665 O O . LYS A 1 82 ? -7.035 -8.506 9.345 1.00 84.88 82 LYS A O 1
ATOM 670 N N . PHE A 1 83 ? -8.783 -8.496 10.750 1.00 86.06 83 PHE A N 1
ATOM 671 C CA . PHE A 1 83 ? -8.243 -7.517 11.686 1.00 86.06 83 PHE A CA 1
ATOM 672 C C . PHE A 1 83 ? -7.700 -8.246 12.911 1.00 86.06 83 PHE A C 1
ATOM 674 O O . PHE A 1 83 ? -8.370 -9.122 13.461 1.00 86.06 83 PHE A O 1
ATOM 681 N N . ASN A 1 84 ? -6.488 -7.900 13.332 1.00 85.38 84 ASN A N 1
ATOM 682 C CA . ASN A 1 84 ? -5.919 -8.381 14.582 1.00 85.38 84 ASN A CA 1
ATOM 683 C C . ASN A 1 84 ? -5.922 -7.235 15.590 1.00 85.38 84 ASN A C 1
ATOM 685 O O . ASN A 1 84 ? -5.377 -6.161 15.324 1.00 85.38 84 ASN A O 1
ATOM 689 N N . PHE A 1 85 ? -6.530 -7.497 16.740 1.00 84.81 85 PHE A N 1
ATOM 690 C CA . PHE A 1 85 ? -6.699 -6.538 17.819 1.00 84.81 85 PHE A CA 1
ATOM 691 C C . PHE A 1 85 ? -5.770 -6.871 18.981 1.00 84.81 85 PHE A C 1
ATOM 693 O O . PHE A 1 85 ? -5.492 -8.041 19.257 1.00 84.81 85 PHE A O 1
ATOM 700 N N . LYS A 1 86 ? -5.333 -5.832 19.685 1.00 82.62 86 LYS A N 1
ATOM 701 C CA . LYS A 1 86 ? -4.606 -5.923 20.944 1.00 82.62 86 LYS A CA 1
ATOM 702 C C . LYS A 1 86 ? -5.351 -5.088 21.981 1.00 82.62 86 LYS A C 1
ATOM 704 O O . LYS A 1 86 ? -5.145 -3.884 22.085 1.00 82.62 86 LYS A O 1
ATOM 709 N N . GLY A 1 87 ? -6.234 -5.744 22.732 1.00 84.81 87 GLY A N 1
ATOM 710 C CA . GLY A 1 87 ? -7.244 -5.039 23.522 1.00 84.81 87 GLY A CA 1
ATOM 711 C C . GLY A 1 87 ? -8.259 -4.381 22.590 1.00 84.81 87 GLY A C 1
ATOM 712 O O . GLY A 1 87 ? -8.744 -5.037 21.670 1.00 84.81 87 GLY A O 1
ATOM 713 N N . ASP A 1 88 ? -8.518 -3.093 22.800 1.00 76.56 88 ASP A N 1
ATOM 714 C CA . ASP A 1 88 ? -9.464 -2.314 21.989 1.00 76.56 88 ASP A CA 1
ATOM 715 C C . ASP A 1 88 ? -8.824 -1.715 20.720 1.00 76.56 88 ASP A C 1
ATOM 717 O O . ASP A 1 88 ? -9.526 -1.220 19.837 1.00 76.56 88 ASP A O 1
ATOM 721 N N . ASP A 1 89 ? -7.494 -1.783 20.597 1.00 78.12 89 ASP A N 1
ATOM 722 C CA . ASP A 1 89 ? -6.757 -1.207 19.474 1.00 78.12 89 ASP A CA 1
ATOM 723 C C . ASP A 1 89 ? -6.552 -2.221 18.341 1.00 78.12 89 ASP A C 1
ATOM 725 O O . ASP A 1 89 ? -6.154 -3.370 18.558 1.00 78.12 89 ASP A O 1
ATOM 729 N N . VAL A 1 90 ? -6.749 -1.777 17.095 1.00 83.12 90 VAL A N 1
ATOM 730 C CA . VAL A 1 90 ? -6.348 -2.545 15.908 1.00 83.12 90 VAL A CA 1
ATOM 731 C C . VAL A 1 90 ? -4.825 -2.492 15.791 1.00 83.12 90 VAL A C 1
ATOM 733 O O . VAL A 1 90 ? -4.256 -1.425 15.583 1.00 83.12 90 VAL A O 1
ATOM 736 N N . GLU A 1 91 ? -4.160 -3.641 15.876 1.00 89.25 91 GLU A N 1
ATOM 737 C CA . GLU A 1 91 ? -2.701 -3.747 15.751 1.00 89.25 91 GLU A CA 1
ATOM 738 C C . GLU A 1 91 ? -2.278 -3.954 14.289 1.00 89.25 91 GLU A C 1
ATOM 740 O O . GLU A 1 91 ? -1.277 -3.413 13.815 1.00 89.25 91 GLU A O 1
ATOM 745 N N . SER A 1 92 ? -3.037 -4.759 13.545 1.00 90.88 92 SER A N 1
ATOM 746 C CA . SER A 1 92 ? -2.714 -5.073 12.152 1.00 90.88 92 SER A CA 1
ATOM 747 C C . SER A 1 92 ? -3.917 -5.566 11.366 1.00 90.88 92 SER A C 1
ATOM 749 O O . SER A 1 92 ? -4.920 -6.005 11.927 1.00 90.88 92 SER A O 1
ATOM 751 N N . ILE A 1 93 ? -3.785 -5.512 10.047 1.00 90.00 93 ILE A N 1
ATOM 752 C CA . ILE A 1 93 ? -4.805 -5.926 9.095 1.00 90.00 93 ILE A CA 1
ATOM 753 C C . ILE A 1 93 ? -4.135 -6.884 8.112 1.00 90.00 93 ILE A C 1
ATOM 755 O O . ILE 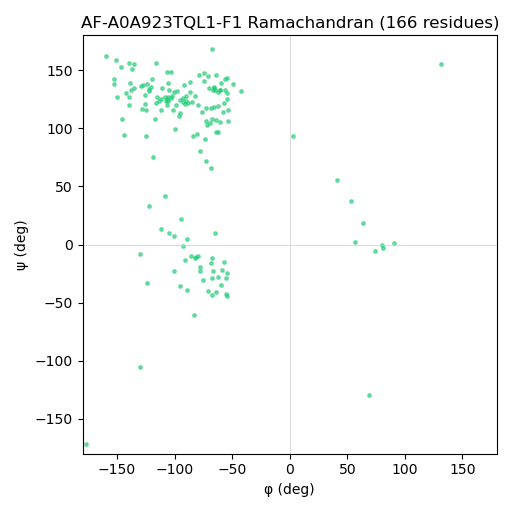A 1 93 ? -3.201 -6.510 7.405 1.00 90.00 93 ILE A O 1
ATOM 759 N N . GLU A 1 94 ? -4.589 -8.130 8.091 1.00 92.50 94 GLU A N 1
ATOM 760 C CA . GLU A 1 94 ? -4.239 -9.092 7.052 1.00 92.50 94 GLU A CA 1
ATOM 761 C C . GLU A 1 94 ? -5.078 -8.823 5.807 1.00 92.50 94 GLU A C 1
ATOM 763 O O . GLU A 1 94 ? -6.252 -8.447 5.897 1.00 92.50 94 GLU A O 1
ATOM 768 N N . GLY A 1 95 ? -4.486 -9.057 4.643 1.00 91.44 95 GLY A N 1
ATOM 769 C CA . GLY A 1 95 ? -5.165 -8.879 3.375 1.00 91.44 95 GLY A CA 1
ATOM 770 C C . GLY A 1 95 ? -4.310 -9.282 2.188 1.00 91.44 95 GLY A C 1
ATOM 771 O O . GLY A 1 95 ? -3.223 -9.843 2.327 1.00 91.44 95 GLY A O 1
ATOM 772 N N . THR A 1 96 ? -4.813 -8.983 0.999 1.00 94.12 96 THR A N 1
ATOM 773 C CA . THR A 1 96 ? -4.122 -9.229 -0.266 1.00 94.12 96 THR A CA 1
ATOM 774 C C . THR A 1 96 ? -3.955 -7.931 -1.036 1.00 94.12 96 THR A C 1
ATOM 776 O O . THR A 1 96 ? -4.897 -7.151 -1.161 1.00 94.12 96 THR A O 1
ATOM 779 N N . LEU A 1 97 ? -2.750 -7.702 -1.552 1.00 92.56 97 LEU A N 1
ATOM 780 C CA . LEU A 1 97 ? -2.425 -6.606 -2.451 1.00 92.56 97 LEU A CA 1
ATOM 781 C C . LEU A 1 97 ? -2.350 -7.144 -3.877 1.00 92.56 97 LEU A C 1
ATOM 783 O O . LEU A 1 97 ? -1.620 -8.095 -4.143 1.00 92.56 97 LEU A O 1
ATOM 787 N N . THR A 1 98 ? -3.081 -6.513 -4.785 1.00 92.31 98 THR A N 1
ATOM 788 C CA . THR A 1 98 ? -2.976 -6.716 -6.228 1.00 92.31 98 THR A CA 1
ATOM 789 C C . THR A 1 98 ? -2.291 -5.508 -6.846 1.00 92.31 98 THR A C 1
ATOM 791 O O . THR A 1 98 ? -2.781 -4.382 -6.726 1.00 92.31 98 THR A O 1
ATOM 794 N N . LEU A 1 99 ? -1.153 -5.753 -7.489 1.00 91.31 99 LEU A N 1
ATOM 795 C CA . LEU A 1 99 ? -0.324 -4.755 -8.158 1.00 91.31 99 LEU A CA 1
ATOM 796 C C . LEU A 1 99 ? 0.241 -5.379 -9.438 1.00 91.31 99 LEU A C 1
ATOM 798 O O . LEU A 1 99 ? 0.761 -6.490 -9.384 1.00 91.31 99 LEU A O 1
ATOM 802 N N . LEU A 1 100 ? 0.119 -4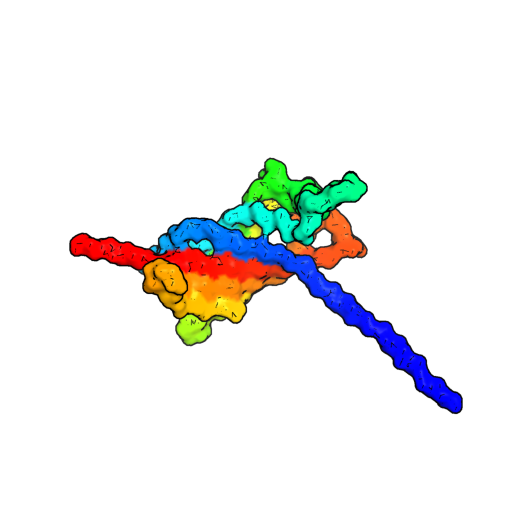.681 -10.575 1.00 91.88 100 LEU A N 1
ATOM 803 C CA . LEU A 1 100 ? 0.554 -5.176 -11.895 1.00 91.88 100 LEU A CA 1
ATOM 804 C C . LEU A 1 100 ? -0.041 -6.556 -12.248 1.00 91.88 100 LEU A C 1
ATOM 806 O O . LEU A 1 100 ? 0.638 -7.435 -12.768 1.00 91.88 100 LEU A O 1
ATOM 810 N N . GLY A 1 101 ? -1.305 -6.784 -11.873 1.00 91.62 101 GLY A N 1
ATOM 811 C CA . GLY A 1 101 ? -1.999 -8.060 -12.083 1.00 91.62 101 GLY A CA 1
ATOM 812 C C . GLY A 1 101 ? -1.564 -9.203 -11.155 1.00 91.62 101 GLY A C 1
ATOM 813 O O . GLY A 1 101 ? -2.194 -10.257 -11.158 1.00 91.62 101 GLY A O 1
ATOM 814 N N . VAL A 1 102 ? -0.537 -9.010 -10.322 1.00 94.81 102 VAL A N 1
ATOM 815 C CA . VAL A 1 102 ? -0.061 -10.011 -9.362 1.00 94.81 102 VAL A CA 1
ATOM 816 C C . VAL A 1 102 ? -0.702 -9.765 -7.998 1.00 94.81 102 VAL A C 1
ATOM 818 O O . VAL A 1 102 ? -0.575 -8.679 -7.433 1.00 94.81 102 VAL A O 1
ATOM 821 N N . THR A 1 103 ? -1.363 -10.784 -7.445 1.00 95.50 103 THR A N 1
ATOM 822 C CA . THR A 1 103 ? -1.971 -10.738 -6.107 1.00 95.50 103 THR A CA 1
ATOM 823 C C . THR A 1 103 ? -1.113 -11.493 -5.096 1.00 95.50 103 THR A C 1
ATOM 825 O O . THR A 1 103 ? -0.815 -12.672 -5.289 1.00 95.50 103 THR A O 1
ATOM 828 N N . LYS A 1 104 ? -0.737 -10.837 -3.993 1.00 94.94 104 LYS A N 1
ATOM 829 C CA . LYS A 1 104 ? 0.039 -11.442 -2.899 1.00 94.94 104 LYS A CA 1
ATOM 830 C C . LYS A 1 104 ? -0.500 -11.041 -1.522 1.00 94.94 104 LYS A C 1
ATOM 832 O O . LYS A 1 104 ? -1.069 -9.957 -1.385 1.00 94.94 104 LYS A O 1
ATOM 837 N N . PRO A 1 105 ? -0.336 -11.892 -0.493 1.00 95.62 105 PRO A N 1
ATOM 838 C CA . PRO A 1 105 ? -0.699 -11.538 0.873 1.00 95.62 105 PRO A CA 1
ATOM 839 C C . PRO A 1 105 ? 0.204 -10.414 1.394 1.00 95.62 105 PRO A C 1
ATOM 841 O O . PRO A 1 105 ? 1.425 -10.470 1.251 1.00 95.62 105 PRO A O 1
ATOM 844 N N . VAL A 1 106 ? -0.403 -9.393 1.998 1.00 94.56 106 VAL A N 1
ATOM 845 C CA . VAL A 1 106 ? 0.294 -8.259 2.612 1.00 94.56 106 VAL A CA 1
ATOM 846 C C . VAL A 1 106 ? -0.397 -7.904 3.925 1.00 94.56 106 VAL A C 1
ATOM 848 O O . VAL A 1 106 ? -1.572 -7.525 3.948 1.00 94.56 106 VAL A O 1
ATOM 851 N N . ARG A 1 107 ? 0.365 -7.980 5.016 1.00 94.06 107 ARG A N 1
ATOM 852 C CA . ARG A 1 107 ? -0.042 -7.504 6.338 1.00 94.06 107 ARG A CA 1
ATOM 853 C C . ARG A 1 107 ? 0.244 -6.011 6.453 1.00 94.06 107 ARG A C 1
ATOM 855 O O . ARG A 1 107 ? 1.390 -5.592 6.305 1.00 94.06 107 ARG A O 1
ATOM 862 N N . LEU A 1 108 ? -0.785 -5.225 6.742 1.00 92.06 108 LEU A N 1
ATOM 863 C CA . LEU A 1 108 ? -0.659 -3.818 7.104 1.00 92.06 108 LEU A CA 1
ATOM 864 C C . LEU A 1 108 ? -0.515 -3.698 8.624 1.00 92.06 108 LEU A C 1
ATOM 866 O O . LEU A 1 108 ? -1.341 -4.215 9.375 1.00 92.06 108 LEU A O 1
ATOM 870 N N . ASN A 1 109 ? 0.509 -2.988 9.081 1.00 93.62 109 ASN A N 1
ATOM 871 C CA . ASN A 1 109 ? 0.699 -2.658 10.490 1.00 93.62 109 ASN A CA 1
ATOM 872 C C . ASN A 1 109 ? 0.017 -1.326 10.783 1.00 93.62 109 ASN A C 1
ATOM 874 O O . ASN A 1 109 ? 0.356 -0.319 10.160 1.00 93.62 109 ASN A O 1
ATOM 878 N N . VAL A 1 110 ? -0.935 -1.308 11.714 1.00 90.12 110 VAL A N 1
ATOM 879 C CA . VAL A 1 110 ? -1.637 -0.079 12.091 1.00 90.12 110 VAL A CA 1
ATOM 880 C C . VAL A 1 110 ? -0.743 0.708 13.043 1.00 90.12 110 VAL A C 1
ATOM 882 O O . VAL A 1 110 ? -0.335 0.224 14.092 1.00 90.12 110 VAL A O 1
ATOM 885 N N . THR A 1 111 ? -0.393 1.928 12.645 1.00 89.00 111 THR A N 1
ATOM 886 C CA . THR A 1 111 ? 0.510 2.816 13.398 1.00 89.00 111 THR A CA 1
ATOM 887 C C . THR A 1 111 ? -0.239 3.882 14.179 1.00 89.00 111 THR A C 1
ATOM 889 O O . THR A 1 111 ? 0.281 4.422 15.152 1.00 89.00 111 THR A O 1
ATOM 892 N N . SER A 1 112 ? -1.462 4.200 13.761 1.00 85.75 112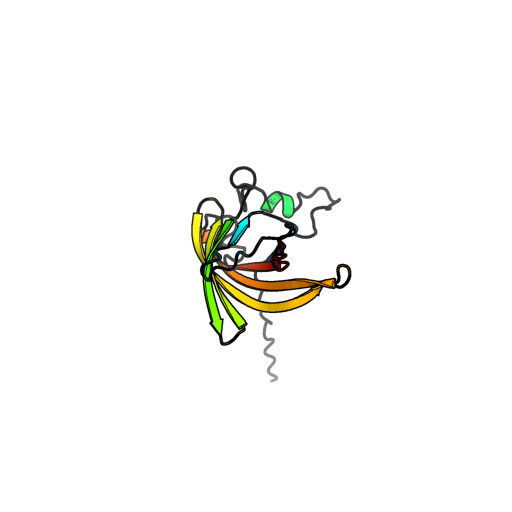 SER A N 1
ATOM 893 C CA . SER A 1 112 ? -2.370 5.040 14.530 1.00 85.75 112 SER A CA 1
ATOM 894 C C . SER A 1 112 ? -3.806 4.698 14.182 1.00 85.75 112 SER A C 1
ATOM 896 O O . SER A 1 112 ? -4.126 4.447 13.020 1.00 85.75 112 SER A O 1
ATOM 898 N N . PHE A 1 113 ? -4.663 4.729 15.190 1.00 83.62 113 PHE A N 1
ATOM 899 C CA . PHE A 1 113 ? -6.103 4.651 15.046 1.00 83.62 113 PHE A CA 1
ATOM 900 C C . PHE A 1 113 ? -6.716 5.641 16.030 1.00 83.62 113 PHE A C 1
ATOM 902 O O . PHE A 1 113 ? -6.356 5.655 17.207 1.00 83.62 113 PHE A O 1
ATOM 909 N N . LYS A 1 114 ? -7.581 6.532 15.551 1.00 82.12 114 LYS A N 1
ATOM 910 C CA . LYS A 1 114 ? -8.230 7.520 16.411 1.00 82.12 114 LYS A CA 1
ATOM 911 C C . LYS A 1 114 ? -9.601 7.880 15.883 1.00 82.12 114 LYS A C 1
ATOM 913 O O . LYS A 1 114 ? -9.727 8.349 14.756 1.00 82.12 114 LYS A O 1
ATOM 918 N N . CYS A 1 115 ? -10.597 7.765 16.750 1.00 79.19 115 CYS A N 1
ATOM 919 C CA . CYS A 1 115 ? -11.924 8.309 16.522 1.00 79.19 115 CYS A CA 1
ATOM 920 C C . CYS A 1 115 ? -12.087 9.631 17.277 1.00 79.19 115 CYS A C 1
ATOM 922 O O . CYS A 1 115 ? -11.752 9.734 18.456 1.00 79.19 115 CYS A O 1
ATOM 924 N N . ALA A 1 116 ? -12.573 10.664 16.596 1.00 79.69 116 ALA A N 1
ATOM 925 C CA . ALA A 1 116 ? -12.865 11.967 17.179 1.00 79.69 116 ALA A CA 1
ATOM 926 C C . ALA A 1 116 ? -14.015 12.647 16.418 1.00 79.69 116 ALA A C 1
ATOM 928 O O . ALA A 1 116 ? -14.262 12.318 15.260 1.00 79.69 116 ALA A O 1
ATOM 929 N N . PRO A 1 117 ? -14.725 13.616 17.015 1.00 79.94 117 PRO A N 1
ATOM 930 C CA . PRO A 1 117 ? -15.656 14.451 16.266 1.00 79.94 117 PRO A CA 1
ATOM 931 C C . PRO A 1 117 ? -14.920 15.253 15.187 1.00 79.94 117 PRO A C 1
ATOM 933 O O . PRO A 1 117 ? -13.919 15.918 15.462 1.00 79.94 117 PRO A O 1
ATOM 936 N N . HIS A 1 118 ? -15.436 15.231 13.960 1.00 75.25 118 HIS A N 1
ATOM 937 C CA . HIS A 1 118 ? -14.894 16.006 12.856 1.00 75.25 118 HIS A CA 1
ATOM 938 C C . HIS A 1 118 ? -14.952 17.511 13.195 1.00 75.25 118 HIS A C 1
ATOM 940 O O . HIS A 1 118 ? -16.014 18.001 13.600 1.00 75.25 118 HIS A O 1
ATOM 946 N N . PRO A 1 119 ? -13.872 18.290 12.978 1.00 72.50 119 PRO A N 1
ATOM 947 C CA . PRO A 1 119 ? -13.788 19.687 13.417 1.00 72.50 119 PRO A CA 1
ATOM 948 C C . PRO A 1 119 ? -14.946 20.566 12.924 1.00 72.50 119 PRO A C 1
ATOM 950 O O . PRO A 1 119 ? -15.527 21.313 13.717 1.00 72.50 119 PRO A O 1
ATOM 953 N N . CYS A 1 120 ? -15.303 20.427 11.639 1.00 74.69 120 CYS A N 1
ATOM 954 C CA . CYS A 1 120 ? -16.389 21.173 10.995 1.00 74.69 120 CYS A CA 1
ATOM 955 C C . CYS A 1 120 ? -17.777 20.558 11.232 1.00 74.69 120 CYS A C 1
ATOM 957 O O . CYS A 1 120 ? -18.642 21.213 11.799 1.00 74.69 120 CYS A O 1
ATOM 959 N N . SER A 1 121 ? -18.008 19.309 10.809 1.00 75.62 121 SER A N 1
ATOM 960 C CA . SER A 1 121 ? -19.349 18.704 10.817 1.00 75.62 121 SER A CA 1
ATOM 961 C C . SER A 1 121 ? -19.806 18.176 12.179 1.00 75.62 121 SER A C 1
ATOM 963 O O . SER A 1 121 ? -20.963 17.782 12.298 1.00 75.62 121 SER A O 1
ATOM 965 N N . LYS A 1 122 ? -18.916 18.113 13.182 1.00 79.56 122 LYS A N 1
ATOM 966 C CA . LYS A 1 122 ? -19.137 17.517 14.517 1.00 79.56 122 LYS A CA 1
ATOM 967 C C . LYS A 1 122 ? -19.581 16.049 14.514 1.00 79.56 122 LYS A C 1
ATOM 969 O O . LYS A 1 122 ? -19.774 15.475 15.580 1.00 79.56 122 LYS A O 1
ATOM 974 N N . LYS A 1 123 ? -19.694 15.419 13.343 1.00 78.25 123 LYS A N 1
ATOM 975 C CA . LYS A 1 123 ? -19.977 13.990 13.207 1.00 78.25 123 LYS A CA 1
ATOM 976 C C . LYS A 1 123 ? -18.755 13.187 13.651 1.00 78.25 123 LYS A C 1
ATOM 978 O O . LYS A 1 123 ? -17.637 13.642 13.408 1.00 78.25 123 LYS A O 1
ATOM 983 N N . PRO A 1 124 ? -18.932 12.020 14.281 1.00 74.12 124 PRO A N 1
ATOM 984 C CA . PRO A 1 124 ? -17.799 11.165 14.600 1.00 74.12 124 PRO A CA 1
ATOM 985 C C . PRO A 1 124 ? -17.068 10.760 13.310 1.00 74.12 124 PRO A C 1
ATOM 987 O O . PRO A 1 124 ? -17.698 10.506 12.285 1.00 74.12 124 PRO A O 1
ATOM 990 N N . ILE A 1 125 ? -15.738 10.749 13.350 1.00 77.38 125 ILE A N 1
ATOM 991 C CA . ILE A 1 125 ? -14.864 10.260 12.282 1.00 77.38 125 ILE A CA 1
ATOM 992 C C . ILE A 1 125 ? -13.724 9.464 12.912 1.00 77.38 125 ILE A C 1
ATOM 994 O O . ILE A 1 125 ? -13.188 9.857 13.946 1.00 77.38 125 ILE A O 1
ATOM 998 N N . CYS A 1 126 ? -13.362 8.348 12.298 1.00 78.44 126 CYS A N 1
ATOM 999 C CA . CYS A 1 126 ? -12.224 7.525 12.670 1.00 78.44 126 CYS A CA 1
ATOM 1000 C C . CYS A 1 126 ? -11.163 7.611 11.577 1.00 78.44 126 CYS A C 1
ATOM 1002 O O . CYS A 1 126 ? -11.446 7.362 10.407 1.00 78.44 126 CYS A O 1
ATOM 1004 N N . GLY A 1 127 ? -9.947 7.979 11.963 1.00 80.00 127 GLY A N 1
ATOM 1005 C CA . GLY A 1 127 ? -8.768 7.958 11.110 1.00 80.00 127 GLY A CA 1
ATOM 1006 C C . GLY A 1 127 ? -7.855 6.801 11.494 1.00 80.00 127 GLY A C 1
ATOM 1007 O O . GLY A 1 127 ? -7.644 6.545 12.680 1.00 80.00 127 GLY A O 1
ATOM 1008 N N . ALA A 1 128 ? -7.290 6.131 10.497 1.00 83.69 128 ALA A N 1
ATOM 1009 C CA . ALA A 1 128 ? -6.283 5.097 10.663 1.00 83.6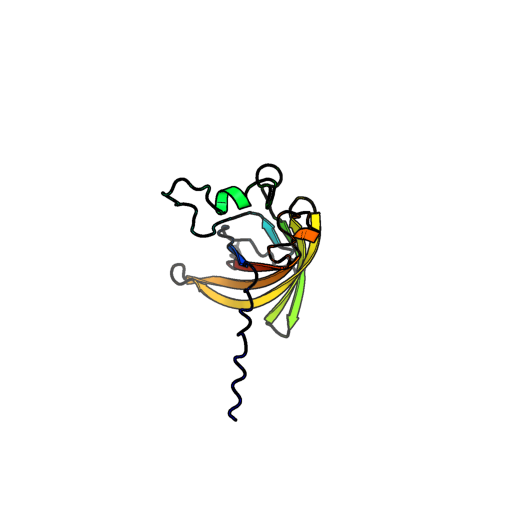9 128 ALA A CA 1
ATOM 1010 C C . ALA A 1 128 ? -5.084 5.378 9.752 1.00 83.69 128 ALA A C 1
ATOM 1012 O O . ALA A 1 128 ? -5.254 5.696 8.571 1.00 83.69 128 ALA A O 1
ATOM 1013 N N . MET A 1 129 ? -3.871 5.216 10.279 1.00 87.38 129 MET A N 1
ATOM 1014 C CA . MET A 1 129 ? -2.674 5.056 9.458 1.00 87.38 129 MET A CA 1
ATOM 1015 C C . MET A 1 129 ? -2.156 3.639 9.591 1.00 87.38 129 MET A C 1
ATOM 1017 O O . MET A 1 129 ? -2.022 3.122 10.699 1.00 87.38 129 MET A O 1
ATOM 1021 N N . ALA A 1 130 ? -1.808 3.040 8.462 1.00 89.62 130 ALA A N 1
ATOM 1022 C CA . ALA A 1 130 ? -1.159 1.747 8.421 1.00 89.62 130 ALA A CA 1
ATOM 1023 C C . ALA A 1 130 ? 0.001 1.751 7.428 1.00 89.62 130 ALA A C 1
ATOM 1025 O O . ALA A 1 130 ? 0.024 2.550 6.491 1.00 89.62 130 ALA A O 1
ATOM 1026 N N . ASP A 1 131 ? 0.967 0.863 7.621 1.00 92.38 131 ASP A N 1
ATOM 1027 C CA . ASP A 1 131 ? 2.056 0.690 6.673 1.00 92.38 131 ASP A CA 1
ATOM 1028 C C . ASP A 1 131 ? 2.456 -0.765 6.449 1.00 92.38 131 ASP A C 1
ATOM 1030 O O . ASP A 1 131 ? 2.196 -1.642 7.270 1.00 92.38 131 ASP A O 1
ATOM 1034 N N . ALA A 1 132 ? 3.063 -1.010 5.294 1.00 92.38 132 ALA A N 1
ATOM 1035 C CA . ALA A 1 132 ? 3.693 -2.274 4.950 1.00 92.38 132 ALA A CA 1
ATOM 1036 C C . ALA A 1 132 ? 4.910 -2.020 4.068 1.00 92.38 132 ALA A C 1
ATOM 1038 O O . ALA A 1 132 ? 4.951 -1.051 3.310 1.00 92.38 132 ALA A O 1
ATOM 1039 N N . THR A 1 133 ? 5.881 -2.923 4.120 1.00 92.88 133 THR A N 1
ATOM 1040 C CA . THR A 1 133 ? 6.986 -2.950 3.160 1.00 92.88 133 THR A CA 1
ATOM 1041 C C . THR A 1 133 ? 6.762 -4.112 2.209 1.00 92.88 133 THR A C 1
ATOM 1043 O O . THR A 1 133 ? 6.580 -5.245 2.649 1.00 92.88 133 THR A O 1
ATOM 1046 N N . ILE A 1 134 ? 6.778 -3.831 0.910 1.00 92.62 134 ILE A N 1
ATOM 1047 C CA . ILE A 1 134 ? 6.692 -4.844 -0.141 1.00 92.62 134 ILE A CA 1
ATOM 1048 C C . ILE A 1 134 ? 7.973 -4.858 -0.966 1.00 92.62 134 ILE A C 1
ATOM 1050 O O . ILE A 1 134 ? 8.676 -3.852 -1.067 1.00 92.62 134 ILE A O 1
ATOM 1054 N N . LYS A 1 135 ? 8.247 -5.992 -1.602 1.00 92.56 135 LYS A N 1
ATOM 1055 C CA . LYS A 1 135 ? 9.242 -6.099 -2.665 1.00 92.56 135 LYS A CA 1
ATOM 1056 C C . LYS A 1 135 ? 8.555 -5.833 -3.998 1.00 92.56 135 LYS A C 1
ATOM 1058 O O . LYS A 1 135 ? 7.542 -6.452 -4.296 1.00 92.56 135 LYS A O 1
ATOM 1063 N N . ARG A 1 136 ? 9.026 -4.864 -4.778 1.00 90.31 136 ARG A N 1
ATOM 1064 C CA . ARG A 1 136 ? 8.355 -4.452 -6.029 1.00 90.31 136 ARG A CA 1
ATOM 1065 C C . ARG A 1 136 ? 8.562 -5.447 -7.175 1.00 90.31 136 ARG A C 1
ATOM 1067 O O . ARG A 1 136 ? 7.695 -5.603 -8.031 1.00 90.31 136 ARG A O 1
ATOM 1074 N N . ASP A 1 137 ? 9.695 -6.136 -7.180 1.00 92.31 137 ASP A N 1
ATOM 1075 C CA . ASP A 1 137 ? 10.057 -7.165 -8.154 1.00 92.31 137 ASP A CA 1
ATOM 1076 C C . ASP A 1 137 ? 9.179 -8.418 -8.027 1.00 92.31 137 ASP A C 1
ATOM 1078 O O . ASP A 1 137 ? 8.871 -9.047 -9.039 1.00 92.31 137 ASP A O 1
ATOM 1082 N N . ASP A 1 138 ? 8.671 -8.699 -6.823 1.00 93.69 138 ASP A N 1
ATOM 1083 C CA . ASP A 1 138 ? 7.667 -9.739 -6.566 1.00 93.69 138 ASP A CA 1
ATOM 1084 C C . ASP A 1 138 ? 6.359 -9.543 -7.353 1.00 93.69 138 ASP A C 1
ATOM 1086 O O . ASP A 1 138 ? 5.627 -10.510 -7.564 1.00 93.69 138 ASP A O 1
ATOM 1090 N N . TYR A 1 139 ? 6.073 -8.313 -7.790 1.00 92.75 139 TYR A N 1
ATOM 1091 C CA . TYR A 1 139 ? 4.900 -7.952 -8.592 1.00 92.75 139 TYR A CA 1
ATOM 1092 C C . TYR A 1 139 ? 5.253 -7.713 -10.068 1.00 92.75 139 TYR A C 1
ATOM 1094 O O . TYR A 1 139 ? 4.435 -7.212 -10.825 1.00 92.75 139 TYR A O 1
ATOM 1102 N N . GLY A 1 140 ? 6.475 -8.045 -10.501 1.00 89.69 140 GLY A N 1
ATOM 1103 C CA . GLY A 1 140 ? 6.907 -7.879 -11.893 1.00 89.69 140 GLY A CA 1
ATOM 1104 C C . GLY A 1 140 ? 7.558 -6.531 -12.216 1.00 89.69 140 GLY A C 1
ATOM 1105 O O . GLY A 1 140 ? 8.011 -6.335 -13.343 1.00 89.69 140 GLY A O 1
ATOM 1106 N N . MET A 1 141 ? 7.708 -5.628 -11.240 1.00 91.06 141 MET A N 1
ATOM 1107 C CA . MET A 1 141 ? 8.381 -4.340 -11.434 1.00 91.06 141 MET A CA 1
ATOM 1108 C C . MET A 1 141 ? 9.910 -4.510 -11.449 1.00 91.06 141 MET A C 1
ATOM 1110 O O . MET A 1 141 ? 10.586 -4.287 -10.442 1.00 91.06 141 MET A O 1
ATOM 1114 N N . LYS A 1 142 ? 10.467 -4.926 -12.593 1.00 88.75 142 LYS A N 1
ATOM 1115 C CA . LYS A 1 142 ? 11.885 -5.321 -12.741 1.00 88.75 142 LYS A CA 1
ATOM 1116 C C . LYS A 1 142 ? 12.840 -4.191 -13.136 1.00 88.75 142 LYS A C 1
ATOM 1118 O O . LYS A 1 142 ? 14.057 -4.358 -13.037 1.00 88.75 142 LYS A O 1
ATOM 1123 N N . PHE A 1 143 ? 12.331 -3.040 -13.571 1.00 86.38 143 PHE A N 1
ATOM 1124 C CA . PHE A 1 143 ? 13.181 -1.926 -13.988 1.00 86.38 143 PHE A CA 1
ATOM 1125 C C . PHE A 1 143 ? 14.082 -1.448 -12.836 1.00 86.38 143 PHE A C 1
ATOM 1127 O O . PHE A 1 143 ? 13.628 -1.278 -11.702 1.00 86.38 143 PHE A O 1
ATOM 1134 N N . GLY A 1 144 ? 15.375 -1.253 -13.102 1.00 81.69 144 GLY A N 1
ATOM 1135 C CA . GLY A 1 144 ? 16.320 -0.674 -12.141 1.00 81.69 144 GLY A CA 1
ATOM 1136 C C . GLY A 1 144 ? 16.563 -1.484 -10.859 1.00 81.69 144 GLY A C 1
ATOM 1137 O O . GLY A 1 144 ? 17.027 -0.907 -9.885 1.00 81.69 144 GLY A O 1
ATOM 1138 N N . VAL A 1 145 ? 16.248 -2.786 -10.810 1.00 81.56 145 VAL A N 1
ATOM 1139 C CA . VAL A 1 145 ? 16.463 -3.649 -9.620 1.00 81.56 145 VAL A CA 1
ATOM 1140 C C . VAL A 1 145 ? 17.923 -3.651 -9.132 1.00 81.56 145 VAL A C 1
ATOM 1142 O O . VAL A 1 145 ? 18.167 -3.780 -7.938 1.00 81.56 145 VAL A O 1
ATOM 1145 N N . SER A 1 146 ? 18.895 -3.437 -10.023 1.00 77.75 146 SER A N 1
ATOM 1146 C CA . SER A 1 146 ? 20.323 -3.337 -9.684 1.00 77.75 146 SER A CA 1
ATOM 1147 C C . SER A 1 146 ? 20.774 -1.957 -9.184 1.00 77.75 146 SER A C 1
ATOM 1149 O O . SER A 1 146 ? 21.892 -1.840 -8.690 1.00 77.75 146 SER A O 1
ATOM 1151 N N . GLY A 1 147 ? 19.943 -0.918 -9.315 1.00 77.69 147 GLY A N 1
ATOM 1152 C CA . GLY A 1 147 ? 20.314 0.471 -9.003 1.00 77.69 147 GLY A CA 1
ATOM 1153 C C . GLY A 1 147 ? 19.330 1.225 -8.107 1.00 77.69 147 GLY A C 1
ATOM 1154 O O . GLY A 1 147 ? 19.629 2.332 -7.675 1.00 77.69 147 GLY A O 1
ATOM 1155 N N . VAL A 1 148 ? 18.158 0.652 -7.825 1.00 78.69 148 VAL A N 1
ATOM 1156 C CA . VAL A 1 148 ? 17.103 1.240 -6.992 1.00 78.69 148 VAL A CA 1
ATOM 1157 C C . VAL A 1 148 ? 16.536 0.155 -6.089 1.00 78.69 148 VAL A C 1
ATOM 1159 O O . VAL A 1 148 ? 16.175 -0.916 -6.586 1.00 78.69 148 VAL A O 1
ATOM 1162 N N . SER A 1 149 ? 16.398 0.465 -4.793 1.00 81.62 149 SER A N 1
ATOM 1163 C CA . SER A 1 149 ? 15.851 -0.452 -3.783 1.00 81.62 149 SER A CA 1
ATOM 1164 C C . SER A 1 149 ? 14.630 -1.218 -4.297 1.00 81.62 149 SER A C 1
ATOM 1166 O O . SER A 1 149 ? 13.697 -0.648 -4.877 1.00 81.62 149 SER A O 1
ATOM 1168 N N . VAL A 1 150 ? 14.646 -2.532 -4.082 1.00 87.06 150 VAL A N 1
ATOM 1169 C CA . VAL A 1 150 ? 13.504 -3.411 -4.357 1.00 87.06 150 VAL A CA 1
ATOM 1170 C C . VAL A 1 150 ? 12.437 -3.311 -3.273 1.00 87.06 150 VAL A C 1
ATOM 1172 O O . VAL A 1 150 ? 11.270 -3.578 -3.542 1.00 87.06 150 VAL A O 1
ATOM 1175 N N . GLU A 1 151 ? 12.815 -2.874 -2.071 1.00 87.75 151 GLU A N 1
ATOM 1176 C CA . GLU A 1 151 ? 11.888 -2.647 -0.969 1.00 87.75 151 GLU A CA 1
ATOM 1177 C C . GLU A 1 151 ? 11.222 -1.278 -1.091 1.00 87.75 151 GLU A C 1
ATOM 1179 O O . GLU A 1 151 ? 11.887 -0.241 -1.201 1.00 87.75 151 GLU A O 1
ATOM 1184 N N . VAL A 1 152 ? 9.894 -1.288 -1.034 1.00 86.31 152 VAL A N 1
ATOM 1185 C CA . VAL A 1 152 ? 9.029 -0.115 -1.133 1.00 86.31 152 VAL A CA 1
ATOM 1186 C C . VAL A 1 152 ? 8.114 -0.085 0.081 1.00 86.31 152 VAL A C 1
ATOM 1188 O O . VAL A 1 152 ? 7.431 -1.068 0.375 1.00 86.31 152 VAL A O 1
ATOM 1191 N N . LYS A 1 153 ? 8.073 1.058 0.773 1.00 86.50 153 LYS A N 1
ATOM 1192 C CA . LYS A 1 153 ? 7.148 1.264 1.889 1.00 86.50 153 LYS A CA 1
ATOM 1193 C C . LYS A 1 153 ? 5.828 1.823 1.363 1.00 86.50 153 LYS A C 1
ATOM 1195 O O . LYS A 1 153 ? 5.794 2.892 0.753 1.00 86.50 153 LYS A O 1
ATOM 1200 N N . ILE A 1 154 ? 4.741 1.118 1.631 1.00 85.12 154 ILE A N 1
ATOM 1201 C CA . ILE A 1 154 ? 3.370 1.570 1.419 1.00 85.12 154 ILE A CA 1
ATOM 1202 C C . ILE A 1 154 ? 2.896 2.204 2.718 1.00 85.12 154 ILE A C 1
ATOM 1204 O O . ILE A 1 154 ? 2.959 1.573 3.770 1.00 85.12 154 ILE A O 1
ATOM 1208 N N . VAL A 1 155 ? 2.412 3.442 2.642 1.00 84.94 155 VAL A N 1
ATOM 1209 C CA . VAL A 1 155 ? 1.724 4.107 3.751 1.00 84.94 155 VAL A CA 1
ATOM 1210 C C . VAL A 1 155 ? 0.293 4.375 3.327 1.00 84.94 155 VAL A C 1
ATOM 1212 O O . VAL A 1 155 ? 0.031 5.056 2.331 1.00 84.94 155 VAL A O 1
ATOM 1215 N N . LEU A 1 156 ? -0.626 3.833 4.109 1.00 82.62 156 LEU A N 1
ATOM 1216 C CA . LEU A 1 156 ? -2.052 3.945 3.915 1.00 82.62 156 LEU A CA 1
ATOM 1217 C C . LEU A 1 156 ? -2.646 4.867 4.978 1.00 82.62 156 LEU A C 1
ATOM 1219 O O . LEU A 1 156 ? -2.455 4.648 6.171 1.00 82.62 156 LEU A O 1
ATOM 1223 N N . GLY A 1 157 ? -3.398 5.871 4.530 1.00 80.56 157 GLY A N 1
ATOM 1224 C CA . GLY A 1 157 ? -4.264 6.676 5.386 1.00 80.56 157 GLY A CA 1
ATOM 1225 C C . GLY A 1 157 ? -5.724 6.440 5.019 1.00 80.56 157 GLY A C 1
ATOM 1226 O O . GLY A 1 157 ? -6.098 6.637 3.859 1.00 80.56 157 GLY A O 1
ATOM 1227 N N . VAL A 1 158 ? -6.531 6.032 5.996 1.00 76.12 158 VAL A N 1
ATOM 1228 C CA . VAL A 1 158 ? -7.976 5.832 5.845 1.00 76.12 158 VAL A CA 1
ATOM 1229 C C . VAL A 1 158 ? -8.703 6.735 6.823 1.00 76.12 158 VAL A C 1
ATOM 1231 O O . VAL A 1 158 ? -8.341 6.806 7.993 1.00 76.12 158 VAL A O 1
ATOM 1234 N N . GLU A 1 159 ? -9.750 7.391 6.347 1.00 69.75 159 GLU A N 1
ATOM 1235 C CA . GLU A 1 159 ? -10.718 8.084 7.186 1.00 69.75 159 GLU A CA 1
ATOM 1236 C C . GLU A 1 159 ? -12.103 7.504 6.896 1.00 69.75 159 GLU A C 1
ATOM 1238 O O . GLU A 1 159 ? -12.486 7.335 5.738 1.00 69.75 159 GLU A O 1
ATOM 1243 N N . ALA A 1 160 ? -12.844 7.170 7.948 1.00 69.56 160 ALA A N 1
ATOM 1244 C CA . ALA A 1 160 ? -14.192 6.630 7.862 1.00 69.56 160 ALA A CA 1
ATOM 1245 C C . ALA A 1 160 ? -15.099 7.326 8.880 1.00 69.56 160 ALA A C 1
ATOM 1247 O O . ALA A 1 160 ? -14.737 7.501 10.041 1.00 69.56 160 ALA A O 1
ATOM 1248 N N . CYS A 1 161 ? -16.295 7.719 8.455 1.00 59.84 161 CYS A N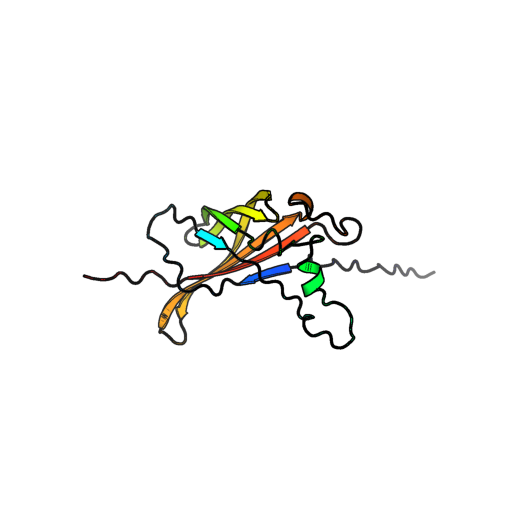 1
ATOM 1249 C CA . CYS A 1 161 ? -17.349 8.140 9.372 1.00 59.84 161 CYS A CA 1
ATOM 1250 C C . CYS A 1 161 ? -18.126 6.891 9.813 1.00 59.84 161 CYS A C 1
ATOM 1252 O O . CYS A 1 161 ? -18.401 6.048 8.956 1.00 59.84 161 CYS A O 1
ATOM 1254 N N . PRO A 1 162 ? -18.528 6.767 11.089 1.00 57.28 162 PRO A N 1
ATOM 1255 C CA . PRO A 1 162 ? -19.494 5.757 11.494 1.00 57.28 162 PRO A CA 1
ATOM 1256 C C . PRO A 1 162 ? -20.763 5.881 10.652 1.00 57.28 162 PRO A C 1
ATOM 1258 O O . PRO A 1 162 ? -21.182 6.993 10.302 1.00 57.28 162 PRO A O 1
ATOM 1261 N N . GLU A 1 163 ? -21.361 4.739 10.325 1.00 50.22 163 GLU A N 1
ATOM 1262 C CA . GLU A 1 163 ? -22.660 4.686 9.664 1.00 50.22 163 GLU A CA 1
ATOM 1263 C C . GLU A 1 163 ? -23.673 5.497 10.489 1.00 50.22 163 GLU A C 1
ATOM 1265 O O . GLU A 1 163 ? -23.748 5.363 11.712 1.00 50.22 163 GLU A O 1
ATOM 1270 N N . GLN A 1 164 ? -24.430 6.393 9.844 1.00 45.38 164 GLN A N 1
ATOM 1271 C CA . GLN A 1 164 ? -25.562 7.013 10.525 1.00 45.38 164 GLN A CA 1
ATOM 1272 C C . GLN A 1 164 ? -26.636 5.941 10.627 1.00 45.38 164 GLN A C 1
ATOM 1274 O O . GLN A 1 164 ? -27.252 5.613 9.617 1.00 45.38 164 GLN A O 1
ATOM 1279 N N . THR A 1 165 ? -26.845 5.391 11.823 1.00 41.53 165 THR A N 1
ATOM 1280 C CA . THR A 1 165 ? -28.000 4.538 12.098 1.00 41.53 165 THR A CA 1
ATOM 1281 C C . THR A 1 165 ? -29.238 5.330 11.698 1.00 41.53 165 THR A C 1
ATOM 1283 O O . THR A 1 165 ? -29.581 6.325 12.336 1.00 41.53 165 THR A O 1
ATOM 1286 N N . GLN A 1 166 ? -29.861 4.959 10.582 1.00 37.16 166 GLN A N 1
ATOM 1287 C CA . GLN A 1 166 ? -31.103 5.573 10.157 1.00 37.16 166 GLN A CA 1
ATOM 1288 C C . GLN A 1 166 ? -32.185 5.037 11.090 1.00 37.16 166 GLN A C 1
ATOM 1290 O O . GLN A 1 166 ? -32.733 3.959 10.872 1.00 37.16 166 GLN A O 1
ATOM 1295 N N . THR A 1 167 ? -32.427 5.749 12.189 1.00 36.56 167 THR A N 1
ATOM 1296 C CA . THR A 1 167 ? -33.588 5.526 13.044 1.00 36.56 167 THR A CA 1
ATOM 1297 C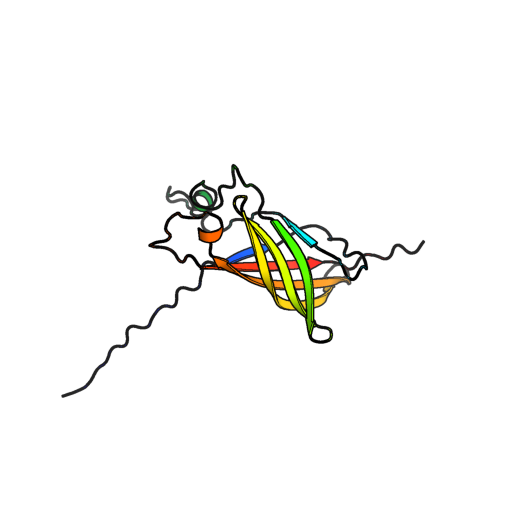 C . THR A 1 167 ? -34.829 5.699 12.173 1.00 36.56 167 THR A C 1
ATOM 1299 O O . THR A 1 167 ? -35.055 6.776 11.619 1.00 36.56 167 THR A O 1
ATOM 1302 N N . ARG A 1 168 ? -35.565 4.602 11.976 1.00 34.75 168 ARG A N 1
ATOM 1303 C CA . ARG A 1 168 ? -36.932 4.636 11.452 1.00 34.75 168 ARG A CA 1
ATOM 1304 C C . ARG A 1 168 ? -37.874 5.217 12.493 1.00 34.75 168 ARG A C 1
ATOM 1306 O O . ARG A 1 168 ? -37.630 4.956 13.693 1.00 34.75 168 ARG A O 1
#

Foldseek 3Di:
DDDDDPDDPDPPDDFAEAEDEDPDDADAQPPDQFRKDKDKADDDDPPQCPDPPPDDGVSNVCCPPLHQVCVVVVMKMWIFGHFDDDVPDTQKTWTWIAGLNDIDIWIWGWPDWDWDQDPPPRAIKIKIKTKTKDQRVNNVNPHCVVPHDRIYMYIYIDMHTHDDPPDD

Solvent-accessible surface area (backbone atoms only — not comparable to full-atom values): 10082 Å² total; per-residue (Å²): 137,85,88,80,86,80,77,81,78,78,78,77,75,73,56,63,69,47,64,48,71,64,85,64,76,69,54,74,65,62,99,49,103,74,68,59,51,74,49,76,55,70,72,81,78,78,84,41,80,76,56,86,82,78,57,84,28,63,42,58,53,44,39,32,78,61,46,50,23,40,87,85,34,62,56,33,37,38,39,42,73,44,78,43,64,62,82,93,44,67,47,31,36,36,26,35,38,31,38,68,89,37,74,44,82,45,62,32,40,41,79,44,74,49,73,46,60,34,92,84,80,60,46,60,31,34,40,38,34,29,36,36,76,44,57,44,50,82,38,68,35,60,59,54,61,92,81,42,80,47,50,34,34,41,38,40,41,47,60,34,38,71,60,78,81,78,82,127